Protein AF-A0A963NYT9-F1 (afdb_monomer_lite)

Structure (mmCIF, N/CA/C/O backbone):
data_AF-A0A963NYT9-F1
#
_entry.id   AF-A0A963NYT9-F1
#
loop_
_atom_site.group_PDB
_atom_site.id
_atom_site.type_symbol
_atom_site.label_atom_id
_atom_site.label_alt_id
_atom_site.label_comp_id
_atom_site.label_asym_id
_atom_site.label_entity_id
_atom_site.label_seq_id
_atom_site.pdbx_PDB_ins_code
_atom_site.Cartn_x
_atom_site.Cartn_y
_atom_site.Cartn_z
_atom_site.occupancy
_atom_site.B_iso_or_equiv
_atom_site.auth_seq_id
_atom_site.auth_comp_id
_atom_site.auth_asym_id
_atom_site.auth_atom_id
_atom_site.pdbx_PDB_model_num
ATOM 1 N N . MET A 1 1 ? -40.118 4.260 38.843 1.00 43.06 1 MET A N 1
ATOM 2 C CA . MET A 1 1 ? -38.859 3.588 38.463 1.00 43.06 1 MET A CA 1
ATOM 3 C C . MET A 1 1 ? -38.576 3.953 37.014 1.00 43.06 1 MET A C 1
ATOM 5 O O . MET A 1 1 ? -39.153 3.352 36.123 1.00 43.06 1 MET A O 1
ATOM 9 N N . ALA A 1 2 ? -37.820 5.026 36.783 1.00 43.78 2 ALA A N 1
ATOM 10 C CA . ALA A 1 2 ? -37.426 5.454 35.443 1.00 43.78 2 ALA A CA 1
ATOM 11 C C . ALA A 1 2 ? -35.969 5.030 35.243 1.00 43.78 2 ALA A C 1
ATOM 13 O O . ALA A 1 2 ? -35.089 5.498 35.963 1.00 43.78 2 ALA A O 1
ATOM 14 N N . ALA A 1 3 ? -35.736 4.086 34.334 1.00 52.81 3 ALA A N 1
ATOM 15 C CA . ALA A 1 3 ? -34.396 3.683 33.940 1.00 52.81 3 ALA A CA 1
ATOM 16 C C . ALA A 1 3 ? -33.823 4.772 33.024 1.00 52.81 3 ALA A C 1
ATOM 18 O O . ALA A 1 3 ? -34.312 4.972 31.915 1.00 52.81 3 ALA A O 1
ATOM 19 N N . ALA A 1 4 ? -32.826 5.509 33.507 1.00 52.59 4 ALA A N 1
ATOM 20 C CA . ALA A 1 4 ? -32.062 6.428 32.679 1.00 52.59 4 ALA A CA 1
ATOM 21 C C . ALA A 1 4 ? -31.099 5.609 31.808 1.00 52.59 4 ALA A C 1
ATOM 23 O O . ALA A 1 4 ? -30.152 5.004 32.309 1.00 52.59 4 ALA A O 1
ATOM 24 N N . SER A 1 5 ? -31.368 5.559 30.505 1.00 67.69 5 SER A N 1
ATOM 25 C CA . SER A 1 5 ? -30.467 4.980 29.514 1.00 67.69 5 SER A CA 1
ATOM 26 C C . SER A 1 5 ? -29.235 5.869 29.366 1.00 67.69 5 SER A C 1
ATOM 28 O O . SER A 1 5 ? -29.313 6.984 28.852 1.00 67.69 5 SER A O 1
ATOM 30 N N . ILE A 1 6 ? -28.091 5.370 29.827 1.00 65.94 6 ILE A N 1
ATOM 31 C CA . ILE A 1 6 ? -26.786 5.983 29.594 1.00 65.94 6 ILE A CA 1
ATOM 32 C C . ILE A 1 6 ? -26.391 5.632 28.157 1.00 65.94 6 ILE A C 1
ATOM 34 O O . ILE A 1 6 ? -25.968 4.512 27.879 1.00 65.94 6 ILE A O 1
ATOM 38 N N . PHE A 1 7 ? -26.555 6.576 27.230 1.00 65.38 7 PHE A N 1
ATOM 39 C CA . PHE A 1 7 ? -25.898 6.491 25.929 1.00 65.38 7 PHE A CA 1
ATOM 40 C C . PHE A 1 7 ? -24.392 6.648 26.160 1.00 65.38 7 PHE A C 1
ATOM 42 O O . PHE A 1 7 ? -23.912 7.720 26.527 1.00 65.38 7 PHE A O 1
ATOM 49 N N . GLY A 1 8 ? -23.662 5.541 26.023 1.00 60.12 8 GLY A N 1
ATOM 50 C CA . GLY A 1 8 ? -22.215 5.493 26.175 1.00 60.12 8 GLY A CA 1
ATOM 51 C C . GLY A 1 8 ? -21.533 6.324 25.096 1.00 60.12 8 GLY A C 1
ATOM 52 O O . GLY A 1 8 ? -21.553 5.969 23.921 1.00 60.12 8 GLY A O 1
ATOM 53 N N . VAL A 1 9 ? -20.916 7.428 25.504 1.00 62.31 9 VAL A N 1
ATOM 54 C CA . VAL A 1 9 ? -20.003 8.193 24.656 1.00 62.31 9 VAL A CA 1
ATOM 55 C C . VAL A 1 9 ? -18.716 7.377 24.562 1.00 62.31 9 VAL A C 1
ATOM 57 O O . VAL A 1 9 ? -17.934 7.332 25.512 1.00 62.31 9 VAL A O 1
ATOM 60 N N . ALA A 1 10 ? -18.518 6.658 23.458 1.00 64.88 10 ALA A N 1
ATOM 61 C CA . ALA A 1 10 ? -17.230 6.034 23.184 1.00 64.88 10 ALA A CA 1
ATOM 62 C C . ALA A 1 10 ? -16.160 7.140 23.147 1.00 64.88 10 ALA A C 1
ATOM 64 O O . ALA A 1 10 ? -16.300 8.130 22.430 1.00 64.88 10 ALA A O 1
ATOM 65 N N . SER A 1 11 ? -15.131 7.005 23.986 1.00 69.19 11 SER A N 1
ATOM 66 C CA . SER A 1 11 ? -14.084 8.016 24.140 1.00 69.19 11 SER A CA 1
ATOM 67 C C . SER A 1 11 ? -13.179 8.029 22.909 1.00 69.19 11 SER A C 1
ATOM 69 O O . SER A 1 11 ? -12.607 7.000 22.550 1.00 69.19 11 SER A O 1
ATOM 71 N N . THR A 1 12 ? -13.014 9.198 22.290 1.00 69.75 12 THR A N 1
ATOM 72 C CA . THR A 1 12 ? -12.123 9.429 21.138 1.00 69.75 12 THR A CA 1
ATOM 73 C C . THR A 1 12 ? -10.692 8.948 21.398 1.00 69.75 12 THR A C 1
ATOM 75 O O . THR A 1 12 ? -10.068 8.378 20.511 1.00 69.75 12 THR A O 1
ATOM 78 N N . ALA A 1 13 ? -10.218 9.043 22.644 1.00 70.62 13 ALA A N 1
ATOM 79 C CA . ALA A 1 13 ? -8.884 8.598 23.045 1.00 70.62 13 ALA A CA 1
ATOM 80 C C . ALA A 1 13 ? -8.637 7.089 22.830 1.00 70.62 13 ALA A C 1
ATOM 82 O O . ALA A 1 13 ? -7.514 6.684 22.536 1.00 70.62 13 ALA A O 1
ATOM 83 N N . LEU A 1 14 ? -9.669 6.244 22.965 1.00 74.88 14 LEU A N 1
ATOM 84 C CA . LEU A 1 14 ? -9.544 4.805 22.694 1.00 74.88 14 LEU A CA 1
ATOM 85 C C . LEU A 1 14 ? -9.466 4.520 21.188 1.00 74.88 14 LEU A C 1
ATOM 87 O O . LEU A 1 14 ? -8.713 3.638 20.776 1.00 74.88 14 LEU A O 1
ATOM 91 N N . ALA A 1 15 ? -10.212 5.274 2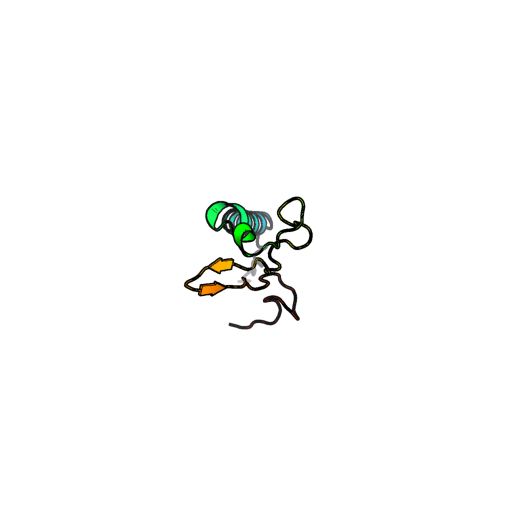0.374 1.00 75.69 15 ALA A N 1
ATOM 92 C CA . ALA A 1 15 ? -10.150 5.166 18.918 1.00 75.69 15 ALA A CA 1
ATOM 93 C C . ALA A 1 15 ? -8.766 5.580 18.394 1.00 75.69 15 ALA A C 1
ATOM 95 O O . ALA A 1 15 ? -8.169 4.847 17.607 1.00 75.69 15 ALA A O 1
ATOM 96 N N . ASP A 1 16 ? -8.210 6.678 18.912 1.00 85.50 16 ASP A N 1
ATOM 97 C CA . ASP A 1 16 ? -6.870 7.151 18.551 1.00 85.50 16 ASP A CA 1
ATOM 98 C C . ASP A 1 16 ? -5.788 6.114 18.900 1.00 85.50 16 ASP A C 1
ATOM 100 O O . ASP A 1 16 ? -4.914 5.821 18.084 1.00 85.50 16 ASP A O 1
ATOM 104 N N . ALA A 1 17 ? -5.879 5.478 20.075 1.00 93.06 17 ALA A N 1
ATOM 105 C CA . ALA A 1 17 ? -4.947 4.423 20.479 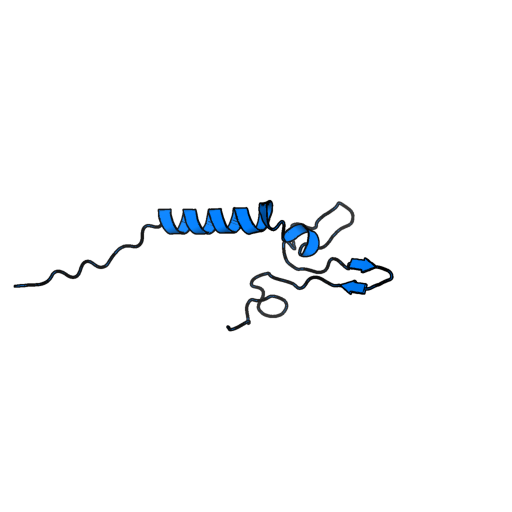1.00 93.06 17 ALA A CA 1
ATOM 106 C C . ALA A 1 17 ? -5.019 3.180 19.571 1.00 93.06 17 ALA A C 1
ATOM 108 O O . ALA A 1 17 ? -3.996 2.554 19.281 1.00 93.06 17 ALA A O 1
ATOM 109 N N . GLN A 1 18 ? -6.216 2.811 19.106 1.00 94.12 18 GLN A N 1
ATOM 110 C CA . GLN A 1 18 ? -6.392 1.688 18.187 1.00 94.12 18 GLN A CA 1
ATOM 111 C C . GLN A 1 18 ? -5.826 1.999 16.797 1.00 94.12 18 GLN A C 1
ATOM 113 O O . GLN A 1 18 ? -5.148 1.147 16.217 1.00 94.12 18 GLN A O 1
ATOM 118 N N . VAL A 1 19 ? -6.065 3.209 16.282 1.00 94.25 19 VAL A N 1
ATOM 119 C CA . VAL A 1 19 ? -5.504 3.668 15.003 1.00 94.25 19 VAL A CA 1
ATOM 120 C C . VAL A 1 19 ? -3.981 3.700 15.072 1.00 94.25 19 VAL A C 1
ATOM 122 O O . VAL A 1 19 ? -3.319 3.162 14.188 1.00 94.25 19 VAL A O 1
ATOM 125 N N . GLU A 1 20 ? -3.416 4.237 16.152 1.00 95.62 20 GLU A N 1
ATOM 126 C CA . GLU A 1 20 ? -1.968 4.306 16.341 1.00 95.62 20 GLU A CA 1
ATOM 127 C C . GLU A 1 20 ? -1.330 2.914 16.431 1.00 95.62 20 GLU A C 1
ATOM 12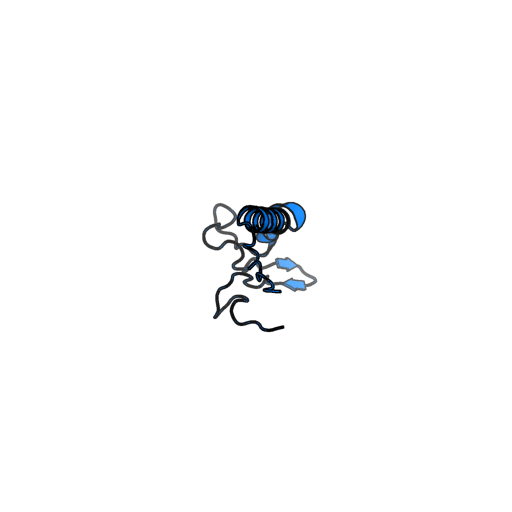9 O O . GLU A 1 20 ? -0.306 2.643 15.799 1.00 95.62 20 GLU A O 1
ATOM 134 N N . ARG A 1 21 ? -1.973 1.979 17.142 1.00 96.44 21 ARG A N 1
ATOM 135 C CA . ARG A 1 21 ? -1.541 0.577 17.149 1.00 96.44 21 ARG A CA 1
ATOM 136 C C . ARG A 1 21 ? -1.592 -0.034 15.748 1.00 96.44 21 ARG A C 1
ATOM 138 O O . ARG A 1 21 ? -0.666 -0.748 15.371 1.00 96.44 21 ARG A O 1
ATOM 145 N N . GLY A 1 22 ? -2.659 0.218 14.989 1.00 95.38 22 GLY A N 1
ATOM 146 C CA . GLY A 1 22 ? -2.790 -0.245 13.607 1.00 95.38 22 GLY A CA 1
ATOM 147 C C . GLY A 1 22 ? -1.662 0.286 12.724 1.00 95.38 22 GLY A C 1
ATOM 148 O O . GLY A 1 22 ? -0.987 -0.491 12.052 1.00 95.38 22 GLY A O 1
ATOM 149 N N . ARG A 1 23 ? -1.385 1.589 12.818 1.00 96.06 23 ARG A N 1
ATOM 150 C CA . ARG A 1 23 ? -0.277 2.246 12.123 1.00 96.06 23 ARG A CA 1
ATOM 151 C C . ARG A 1 23 ? 1.064 1.603 12.472 1.00 96.06 23 ARG A C 1
ATOM 153 O O . ARG A 1 23 ? 1.821 1.262 11.573 1.00 96.06 23 ARG A O 1
ATOM 160 N N . TYR A 1 24 ? 1.350 1.367 13.753 1.00 96.69 24 TYR A N 1
ATOM 161 C CA . TYR A 1 24 ? 2.585 0.693 14.172 1.00 96.69 24 TYR A CA 1
ATOM 162 C C . TYR A 1 24 ? 2.735 -0.706 13.555 1.00 96.69 24 TYR A C 1
ATOM 164 O O . TYR A 1 24 ? 3.819 -1.080 13.104 1.00 96.69 24 TYR A O 1
ATOM 172 N N . LEU A 1 25 ? 1.648 -1.477 13.497 1.00 97.25 25 LEU A N 1
ATOM 173 C CA . LEU A 1 25 ? 1.671 -2.804 12.889 1.00 97.25 25 LEU A CA 1
ATOM 174 C C . LEU A 1 25 ? 1.931 -2.744 11.382 1.00 97.25 25 LEU A C 1
ATOM 176 O O . LEU A 1 25 ? 2.745 -3.521 10.900 1.00 97.25 25 LEU A O 1
ATOM 180 N N . VAL A 1 26 ? 1.284 -1.833 10.655 1.00 96.44 26 VAL A N 1
ATOM 181 C CA . VAL A 1 26 ? 1.446 -1.696 9.197 1.00 96.44 26 VAL A CA 1
ATOM 182 C C . VAL A 1 26 ? 2.837 -1.177 8.836 1.00 96.44 26 VAL A C 1
ATOM 184 O O . VAL A 1 26 ? 3.508 -1.742 7.973 1.00 96.44 26 VAL A O 1
ATOM 187 N N . GLU A 1 27 ? 3.289 -0.126 9.517 1.00 95.06 27 GLU A N 1
ATOM 188 C CA . GLU A 1 27 ? 4.515 0.587 9.153 1.00 95.06 27 GLU A CA 1
ATOM 189 C C . GLU A 1 27 ? 5.779 -0.113 9.661 1.00 95.06 27 GLU A C 1
ATOM 191 O O . GLU A 1 27 ? 6.801 -0.107 8.981 1.00 95.06 27 GLU A O 1
ATOM 196 N N . VAL A 1 28 ? 5.732 -0.719 10.854 1.00 95.94 28 VAL A N 1
ATOM 197 C CA . VAL A 1 28 ? 6.943 -1.216 11.528 1.00 95.94 28 VAL A CA 1
ATOM 198 C C . VAL A 1 28 ? 7.005 -2.735 11.544 1.00 95.94 28 VAL A C 1
ATOM 200 O O . VAL A 1 28 ? 7.991 -3.312 11.100 1.00 95.94 28 VAL A O 1
ATOM 203 N N . ILE A 1 29 ? 5.974 -3.394 12.075 1.00 97.94 29 ILE A N 1
ATOM 204 C CA . ILE A 1 29 ? 6.024 -4.848 12.300 1.00 97.94 29 ILE A CA 1
ATOM 205 C C . ILE A 1 29 ? 5.814 -5.625 11.002 1.00 97.94 29 ILE A C 1
ATOM 207 O O . ILE A 1 29 ? 6.576 -6.536 10.694 1.00 97.94 29 ILE A O 1
ATOM 211 N N . GLY A 1 30 ? 4.772 -5.275 10.254 1.00 96.31 30 GLY A N 1
ATOM 212 C CA . GLY A 1 30 ? 4.459 -5.868 8.959 1.00 96.31 30 GLY A CA 1
ATOM 213 C C . GLY A 1 30 ? 5.258 -5.254 7.815 1.00 96.31 30 GLY A C 1
ATOM 214 O O . GLY A 1 30 ? 5.383 -5.892 6.774 1.00 96.31 30 GLY A O 1
ATOM 215 N N . ALA A 1 31 ? 5.788 -4.038 8.011 1.00 95.62 31 ALA A N 1
ATOM 216 C CA . ALA A 1 31 ? 6.549 -3.273 7.025 1.00 95.62 31 ALA A CA 1
ATOM 217 C C . ALA A 1 31 ? 5.909 -3.327 5.624 1.00 95.62 31 ALA A C 1
ATOM 219 O O . ALA A 1 31 ? 6.581 -3.575 4.620 1.00 95.62 31 ALA A O 1
ATOM 220 N N . CYS A 1 32 ? 4.586 -3.139 5.559 1.00 95.94 32 CYS A N 1
ATOM 221 C CA . CYS A 1 32 ? 3.782 -3.438 4.371 1.00 95.94 32 CYS A CA 1
ATOM 222 C C . CYS A 1 32 ? 4.243 -2.638 3.142 1.00 95.94 32 CYS A C 1
ATOM 224 O O . CYS A 1 32 ? 4.228 -3.149 2.020 1.00 95.94 32 CYS A O 1
ATOM 226 N N . GLY A 1 33 ? 4.724 -1.410 3.366 1.00 94.69 33 GLY A N 1
ATOM 227 C CA . GLY A 1 33 ? 5.273 -0.538 2.327 1.00 94.69 33 GLY A CA 1
ATOM 228 C C . GLY A 1 33 ? 6.504 -1.098 1.610 1.00 94.69 33 GLY A C 1
ATOM 229 O O . GLY A 1 33 ? 6.745 -0.722 0.470 1.00 94.69 33 GLY A O 1
ATOM 230 N N . ASN A 1 34 ? 7.240 -2.049 2.197 1.00 93.00 34 ASN A N 1
ATOM 231 C CA . ASN A 1 34 ? 8.415 -2.637 1.544 1.00 93.00 34 ASN A CA 1
ATOM 232 C C . ASN A 1 34 ? 8.073 -3.374 0.248 1.00 93.00 34 ASN A C 1
ATOM 234 O O . ASN A 1 34 ? 8.912 -3.433 -0.639 1.00 93.00 34 ASN A O 1
ATOM 238 N N . CYS A 1 35 ? 6.867 -3.933 0.138 1.00 93.44 35 CYS A N 1
ATOM 239 C CA . CYS A 1 35 ? 6.390 -4.566 -1.093 1.00 93.44 35 CYS A CA 1
ATOM 240 C C . CYS A 1 35 ? 5.284 -3.737 -1.752 1.00 93.44 35 CYS A C 1
ATOM 242 O O . CYS A 1 35 ? 5.178 -3.689 -2.975 1.00 93.44 35 CYS A O 1
ATOM 244 N N . HIS A 1 36 ? 4.444 -3.081 -0.949 1.00 96.19 36 HIS A N 1
ATOM 245 C CA . HIS A 1 36 ? 3.271 -2.373 -1.443 1.00 96.19 36 HIS A CA 1
ATOM 246 C C . HIS A 1 36 ? 3.514 -0.892 -1.750 1.00 96.19 36 HIS A C 1
ATOM 248 O O . HIS A 1 36 ? 2.558 -0.196 -2.043 1.00 96.19 36 HIS A O 1
ATOM 254 N N . THR A 1 37 ? 4.744 -0.386 -1.738 1.00 95.19 37 THR A N 1
ATOM 255 C CA . THR A 1 37 ? 5.039 0.974 -2.214 1.00 95.19 37 THR A CA 1
ATOM 256 C C . THR A 1 37 ? 5.930 0.886 -3.453 1.00 95.19 37 THR A C 1
ATOM 258 O O . THR A 1 37 ? 6.959 0.204 -3.418 1.00 95.19 37 THR A O 1
ATOM 261 N N . PRO A 1 38 ? 5.563 1.538 -4.570 1.00 92.88 38 PRO A N 1
ATOM 262 C CA . PRO A 1 38 ? 6.342 1.447 -5.793 1.00 92.88 38 PRO A CA 1
ATOM 263 C C . PRO A 1 38 ? 7.694 2.150 -5.635 1.00 92.88 38 PRO A C 1
ATOM 265 O O . PRO A 1 38 ? 7.827 3.140 -4.915 1.00 92.88 38 PRO A O 1
ATOM 268 N N . MET A 1 39 ? 8.698 1.656 -6.358 1.00 90.81 39 MET A N 1
ATOM 269 C CA . MET A 1 39 ? 10.031 2.260 -6.391 1.00 90.81 39 MET A CA 1
ATOM 270 C C . MET A 1 39 ? 10.129 3.266 -7.537 1.00 90.81 39 MET A C 1
ATOM 272 O O . MET A 1 39 ? 9.832 2.941 -8.687 1.00 90.81 39 MET A O 1
ATOM 276 N N . GLY A 1 40 ? 10.555 4.482 -7.216 1.00 89.81 40 GLY A N 1
ATOM 277 C CA . GLY A 1 40 ? 11.000 5.486 -8.172 1.00 89.81 40 GLY A CA 1
ATOM 278 C C . GLY A 1 40 ? 12.531 5.536 -8.284 1.00 89.81 40 GLY A C 1
ATOM 279 O O . GLY A 1 40 ? 13.238 4.785 -7.607 1.00 89.81 40 GLY A O 1
ATOM 280 N N . PRO A 1 41 ? 13.070 6.443 -9.117 1.00 91.00 41 PRO A N 1
ATOM 281 C CA . PRO A 1 41 ? 14.516 6.598 -9.311 1.00 91.00 41 PRO A CA 1
ATOM 282 C C . PRO A 1 41 ? 15.297 6.952 -8.035 1.00 91.00 41 PRO A C 1
ATOM 284 O O . PRO A 1 41 ? 16.475 6.626 -7.928 1.00 91.00 41 PRO A O 1
ATOM 287 N N . GLU A 1 42 ? 14.647 7.610 -7.074 1.00 93.69 42 GLU A N 1
ATOM 288 C CA . GLU A 1 42 ? 15.256 8.107 -5.830 1.00 93.69 42 GLU A CA 1
ATOM 289 C C . GLU A 1 42 ? 14.937 7.225 -4.608 1.00 93.69 42 GLU A C 1
ATOM 291 O O . GLU A 1 42 ? 15.281 7.573 -3.481 1.00 93.69 42 GLU A O 1
ATOM 296 N N . GLY A 1 43 ? 14.291 6.074 -4.816 1.00 91.75 43 GLY A N 1
ATOM 297 C CA . GLY A 1 43 ? 13.818 5.194 -3.747 1.00 91.75 43 GLY A CA 1
ATOM 298 C C . GLY A 1 43 ? 12.293 5.040 -3.738 1.00 91.75 43 GLY A C 1
ATOM 299 O O . GLY A 1 43 ? 11.656 5.251 -4.772 1.00 91.75 43 GLY A O 1
ATOM 300 N N . PRO A 1 44 ? 11.694 4.633 -2.603 1.00 92.75 44 PRO A N 1
ATOM 301 C CA . PRO A 1 44 ? 10.249 4.454 -2.492 1.00 92.75 44 PRO A CA 1
ATOM 302 C C . PRO A 1 44 ? 9.484 5.742 -2.809 1.00 92.75 44 PRO A C 1
ATOM 304 O O . PRO A 1 44 ? 9.762 6.801 -2.247 1.00 92.75 44 PRO A O 1
ATOM 307 N N . ASP A 1 45 ? 8.489 5.644 -3.684 1.00 94.31 45 ASP A N 1
ATOM 308 C CA . ASP A 1 45 ? 7.598 6.748 -4.021 1.00 94.31 45 ASP A CA 1
ATOM 309 C C . ASP A 1 45 ? 6.478 6.850 -2.980 1.00 94.31 45 ASP A C 1
ATOM 311 O O . ASP A 1 45 ? 5.419 6.228 -3.085 1.00 94.31 45 ASP A O 1
ATOM 315 N N . THR A 1 46 ? 6.730 7.649 -1.945 1.00 92.44 46 THR A N 1
ATOM 316 C CA . THR A 1 46 ? 5.818 7.828 -0.807 1.00 92.44 46 THR A CA 1
ATOM 317 C C . THR A 1 46 ? 4.503 8.509 -1.179 1.00 92.44 46 THR A C 1
ATOM 319 O O . THR A 1 46 ? 3.530 8.378 -0.439 1.00 92.44 46 THR A O 1
ATOM 322 N N . SER A 1 47 ? 4.419 9.178 -2.338 1.00 94.69 47 SER A N 1
ATOM 323 C CA . SER A 1 47 ? 3.150 9.727 -2.839 1.00 94.69 47 SER A CA 1
ATOM 324 C C . SER A 1 47 ? 2.149 8.630 -3.215 1.00 94.69 47 SER A C 1
ATOM 326 O O . SER A 1 47 ? 0.942 8.863 -3.235 1.00 94.69 47 SER A O 1
ATOM 328 N N . ARG A 1 48 ? 2.655 7.416 -3.463 1.00 94.88 48 ARG A N 1
ATOM 329 C CA . ARG A 1 48 ? 1.889 6.209 -3.778 1.00 94.88 48 ARG A CA 1
ATOM 330 C C . ARG A 1 48 ? 2.076 5.131 -2.707 1.00 94.88 48 ARG A C 1
ATOM 332 O O . ARG A 1 48 ? 2.135 3.942 -3.019 1.00 94.88 48 ARG A O 1
ATOM 339 N N . HIS A 1 49 ? 2.190 5.542 -1.443 1.00 95.88 49 HIS A N 1
ATOM 340 C CA . HIS A 1 49 ? 2.306 4.628 -0.301 1.00 95.88 49 HIS A CA 1
ATOM 341 C C . HIS A 1 49 ? 1.197 3.567 -0.319 1.00 95.88 49 HIS A C 1
ATOM 343 O O . HIS A 1 49 ? 0.020 3.903 -0.436 1.00 95.88 49 HIS A O 1
ATOM 349 N N . LEU A 1 50 ? 1.579 2.291 -0.203 1.00 97.06 50 LEU A N 1
ATOM 350 C CA . LEU A 1 50 ? 0.678 1.126 -0.217 1.00 97.06 50 LEU A CA 1
ATOM 351 C C . LEU A 1 50 ? -0.096 0.877 -1.535 1.00 97.06 50 LEU A C 1
ATOM 353 O O . LEU A 1 50 ? -0.955 -0.007 -1.586 1.00 97.06 50 LEU A O 1
ATOM 357 N N . ALA A 1 51 ? 0.231 1.589 -2.620 1.00 96.62 51 ALA A N 1
ATOM 358 C CA . ALA A 1 51 ? -0.417 1.439 -3.926 1.00 96.62 51 ALA A CA 1
ATOM 359 C C . ALA A 1 51 ? 0.067 0.230 -4.760 1.00 96.62 51 ALA A C 1
ATOM 361 O O . ALA A 1 51 ? -0.336 0.065 -5.911 1.00 96.62 51 ALA A O 1
ATOM 362 N N . GLY A 1 52 ? 0.914 -0.631 -4.198 1.00 93.94 52 GLY A N 1
ATOM 363 C CA . GLY A 1 52 ? 1.449 -1.825 -4.849 1.00 93.94 52 GLY A CA 1
ATOM 364 C C . GLY A 1 52 ? 2.562 -1.535 -5.857 1.00 93.94 52 GLY A C 1
ATOM 365 O O . GLY A 1 52 ? 3.291 -0.548 -5.771 1.00 93.94 52 GLY A O 1
ATOM 366 N N . GLY A 1 53 ? 2.691 -2.421 -6.845 1.00 85.19 53 GLY A N 1
ATOM 367 C CA . GLY A 1 53 ? 3.436 -2.145 -8.078 1.00 85.19 53 GLY A CA 1
ATOM 368 C C . GLY A 1 53 ? 4.937 -2.451 -8.066 1.00 85.19 53 GLY A C 1
ATOM 369 O O . GLY A 1 53 ? 5.572 -2.333 -9.114 1.00 85.19 53 GLY A O 1
ATOM 370 N N . MET A 1 54 ? 5.520 -2.891 -6.947 1.00 85.88 54 MET A N 1
ATOM 371 C CA . MET A 1 54 ? 6.896 -3.402 -6.940 1.00 85.88 54 MET A CA 1
ATOM 372 C C . MET A 1 54 ? 6.965 -4.762 -7.648 1.00 85.88 54 MET A C 1
ATOM 374 O O . MET A 1 54 ? 6.538 -5.773 -7.108 1.00 85.88 54 MET A O 1
ATOM 378 N N . VAL A 1 55 ? 7.520 -4.828 -8.856 1.00 87.00 55 VAL A N 1
ATOM 379 C CA . VAL A 1 55 ? 7.676 -6.116 -9.547 1.00 87.00 55 VAL A CA 1
ATOM 380 C C . VAL A 1 55 ? 8.812 -6.911 -8.903 1.00 87.00 55 VAL A C 1
ATOM 382 O O . VAL A 1 55 ? 9.973 -6.517 -8.983 1.00 87.00 55 VAL A O 1
ATOM 385 N N . ILE A 1 56 ? 8.471 -8.044 -8.295 1.00 87.88 56 ILE A N 1
ATOM 386 C CA . ILE A 1 56 ? 9.423 -9.027 -7.779 1.00 87.88 56 ILE A CA 1
ATOM 387 C C . ILE A 1 56 ? 9.593 -10.080 -8.871 1.00 87.88 56 ILE A C 1
ATOM 389 O O . ILE A 1 56 ? 8.690 -10.885 -9.097 1.00 87.88 56 ILE A O 1
ATOM 393 N N . ASP A 1 57 ? 10.718 -10.033 -9.579 1.00 91.62 57 ASP A N 1
ATOM 394 C CA . ASP A 1 57 ? 11.022 -10.924 -10.701 1.00 91.62 57 ASP A CA 1
ATOM 395 C C . ASP A 1 57 ? 12.217 -11.808 -10.337 1.00 91.62 57 ASP A C 1
ATOM 397 O O . ASP A 1 57 ? 13.347 -11.334 -10.221 1.00 91.62 57 ASP A O 1
ATOM 401 N N . MET A 1 58 ? 11.947 -13.082 -10.074 1.00 91.06 58 MET A N 1
ATOM 402 C CA . MET A 1 58 ? 12.937 -14.094 -9.719 1.00 91.06 58 MET A CA 1
ATOM 403 C C . MET A 1 58 ? 12.819 -15.260 -10.702 1.00 91.06 58 MET A C 1
ATOM 405 O O . MET A 1 58 ? 11.730 -15.554 -11.187 1.00 91.06 58 MET A O 1
ATOM 409 N N . ASP A 1 59 ? 13.906 -15.998 -10.940 1.00 95.44 59 ASP A N 1
ATOM 410 C CA . ASP A 1 59 ? 13.914 -17.117 -11.905 1.00 95.44 59 ASP A CA 1
ATOM 411 C C . ASP A 1 59 ? 12.812 -18.165 -11.651 1.00 95.44 59 ASP A C 1
ATOM 413 O O . ASP A 1 59 ? 12.354 -18.848 -12.564 1.00 95.44 59 ASP A O 1
ATOM 417 N N . VAL A 1 60 ? 12.388 -18.297 -10.393 1.00 95.81 60 VAL A N 1
ATOM 418 C CA . VAL A 1 60 ? 11.390 -19.270 -9.933 1.00 95.81 60 VAL A CA 1
ATOM 419 C C . VAL A 1 60 ? 9.970 -18.710 -9.835 1.00 95.81 60 VAL A C 1
ATOM 421 O O . VAL A 1 60 ? 9.022 -19.493 -9.800 1.00 95.81 60 VAL A O 1
ATOM 424 N N . PHE A 1 61 ? 9.797 -17.388 -9.756 1.00 93.38 61 PHE A N 1
ATOM 425 C CA . PHE A 1 61 ? 8.477 -16.767 -9.695 1.00 93.38 61 PHE A CA 1
ATOM 426 C C . PHE A 1 61 ? 8.526 -15.281 -10.036 1.00 93.38 61 PHE A C 1
ATOM 428 O O . PHE A 1 61 ? 9.496 -14.578 -9.763 1.00 93.38 61 PHE A O 1
ATOM 435 N N . ARG A 1 62 ? 7.389 -14.786 -10.517 1.00 93.44 62 ARG A N 1
ATOM 436 C CA . ARG A 1 62 ? 7.123 -13.362 -10.664 1.00 93.44 62 ARG A CA 1
ATOM 437 C C . ARG A 1 62 ? 5.919 -12.986 -9.814 1.00 93.44 62 ARG A C 1
ATOM 439 O O . ARG A 1 62 ? 4.869 -13.614 -9.933 1.00 93.44 62 ARG A O 1
ATOM 446 N N . ALA A 1 63 ? 6.059 -11.962 -8.981 1.00 91.44 63 ALA A N 1
ATOM 447 C CA . ALA A 1 63 ? 4.983 -11.429 -8.157 1.00 91.44 63 ALA A CA 1
ATOM 448 C C . AL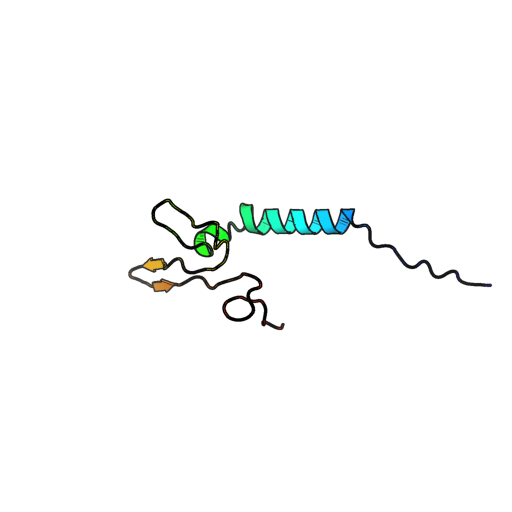A A 1 63 ? 4.871 -9.912 -8.321 1.00 91.44 63 ALA A C 1
ATOM 450 O O . ALA A 1 63 ? 5.866 -9.204 -8.469 1.00 91.44 63 ALA A O 1
ATOM 451 N N . VAL A 1 64 ? 3.637 -9.415 -8.285 1.00 91.56 64 VAL A N 1
ATOM 452 C CA . VAL A 1 64 ? 3.330 -7.984 -8.287 1.00 91.56 64 VAL A CA 1
ATOM 453 C C . VAL A 1 64 ? 2.400 -7.724 -7.100 1.00 91.56 64 VAL A C 1
ATOM 455 O O . VAL A 1 64 ? 1.258 -8.183 -7.129 1.00 91.56 64 VAL A O 1
ATOM 458 N N . PRO A 1 65 ? 2.870 -7.051 -6.037 1.00 94.06 65 PRO A N 1
ATOM 459 C CA . PRO A 1 65 ? 2.055 -6.673 -4.894 1.00 94.06 65 PRO A CA 1
ATOM 460 C C . PRO A 1 65 ? 0.882 -5.796 -5.332 1.00 94.06 65 PRO A C 1
ATOM 462 O O . PRO A 1 65 ? 1.056 -4.843 -6.098 1.00 94.06 65 PRO A O 1
ATOM 465 N N . ALA A 1 66 ? -0.311 -6.139 -4.847 1.00 94.31 66 ALA A N 1
ATOM 466 C CA . ALA A 1 66 ? -1.548 -5.425 -5.146 1.00 94.31 66 ALA A CA 1
ATOM 467 C C . ALA A 1 66 ? -1.564 -4.015 -4.532 1.00 94.31 66 ALA A C 1
ATOM 469 O O . ALA A 1 66 ? -0.849 -3.737 -3.569 1.00 94.31 66 ALA A O 1
ATOM 470 N N . ASN A 1 67 ? -2.417 -3.137 -5.049 1.00 96.38 67 ASN A N 1
ATOM 471 C CA . ASN A 1 67 ? -2.763 -1.902 -4.357 1.00 96.38 67 ASN A CA 1
ATOM 472 C C . ASN A 1 67 ? -3.652 -2.252 -3.150 1.00 96.38 67 ASN A C 1
ATOM 474 O O . ASN A 1 67 ? -4.708 -2.857 -3.317 1.00 96.38 67 ASN A O 1
ATOM 478 N N . ILE A 1 68 ? -3.212 -1.901 -1.940 1.00 96.69 68 ILE A N 1
ATOM 479 C CA . ILE A 1 68 ? -3.953 -2.162 -0.691 1.00 96.69 68 ILE A CA 1
ATOM 480 C C . ILE A 1 68 ? -4.496 -0.880 -0.050 1.00 96.69 68 ILE A C 1
ATOM 482 O O . ILE A 1 68 ? -4.885 -0.871 1.116 1.00 96.69 68 ILE A O 1
ATOM 486 N N . THR A 1 69 ? -4.524 0.218 -0.804 1.00 96.62 69 THR A N 1
ATOM 487 C CA . THR A 1 69 ? -5.165 1.463 -0.374 1.00 96.62 69 THR A CA 1
ATOM 488 C C . THR A 1 69 ? -6.695 1.340 -0.408 1.00 96.62 69 THR A C 1
ATOM 490 O O . THR A 1 69 ? -7.233 0.446 -1.068 1.00 96.62 69 THR A O 1
ATOM 493 N N . PRO A 1 70 ? -7.425 2.270 0.233 1.00 96.38 70 PRO A N 1
ATOM 494 C CA . PRO A 1 70 ? -8.882 2.360 0.114 1.00 96.38 70 PRO A CA 1
ATOM 495 C C . PRO A 1 70 ? -9.397 2.776 -1.276 1.00 96.38 70 PRO A C 1
ATOM 497 O O . PRO A 1 70 ? -10.587 3.051 -1.408 1.00 96.38 70 PRO A O 1
ATOM 500 N N . ASP A 1 71 ? -8.534 2.880 -2.293 1.00 96.62 71 ASP A N 1
ATOM 501 C CA . ASP A 1 71 ? -8.951 3.194 -3.657 1.00 96.62 71 ASP A CA 1
ATOM 502 C C . ASP A 1 71 ? -10.004 2.177 -4.149 1.00 96.62 71 ASP A C 1
ATOM 504 O O . ASP A 1 71 ? -9.796 0.967 -4.006 1.00 96.62 71 ASP A O 1
ATOM 508 N N . PRO A 1 72 ? -11.150 2.630 -4.687 1.00 96.44 72 PRO A N 1
ATOM 509 C CA . PRO A 1 72 ? -12.257 1.740 -5.029 1.00 96.44 72 PRO A CA 1
ATOM 510 C C . PRO A 1 72 ? -12.083 1.023 -6.374 1.00 96.44 72 PRO A C 1
ATOM 512 O O . PRO A 1 72 ? -12.758 0.023 -6.603 1.00 96.44 72 PRO A O 1
ATOM 515 N N . GLU A 1 73 ? -11.229 1.524 -7.272 1.00 95.44 73 GLU A N 1
ATOM 516 C CA . GLU A 1 73 ? -11.065 0.964 -8.622 1.00 95.44 73 GLU A CA 1
ATOM 517 C C . GLU A 1 73 ? -9.914 -0.042 -8.697 1.00 95.44 73 GLU A C 1
ATOM 519 O O . GLU A 1 73 ? -10.016 -1.081 -9.347 1.00 95.44 73 GLU A O 1
ATOM 524 N N . THR A 1 74 ? -8.807 0.279 -8.038 1.00 94.31 74 THR A N 1
ATOM 525 C CA . THR A 1 74 ? -7.547 -0.462 -8.107 1.00 94.31 74 THR A CA 1
ATOM 526 C C . THR A 1 74 ? -7.121 -1.033 -6.7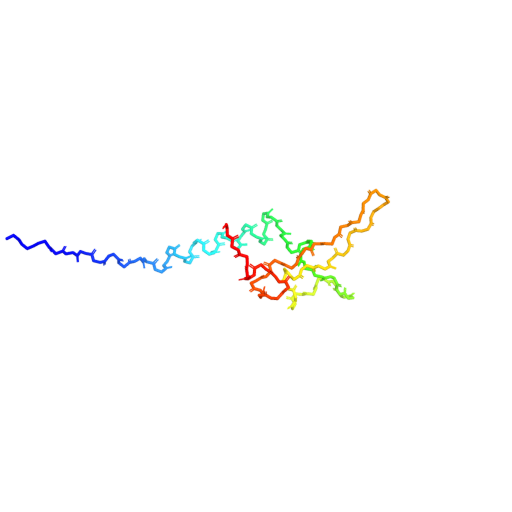61 1.00 94.31 74 THR A C 1
ATOM 528 O O . THR A 1 74 ? -6.324 -1.969 -6.749 1.00 94.31 74 THR A O 1
ATOM 531 N N . GLY A 1 75 ? -7.629 -0.484 -5.652 1.00 95.94 75 GLY A N 1
ATOM 532 C CA . GLY A 1 75 ? -7.334 -0.906 -4.285 1.00 95.94 75 GLY A CA 1
ATOM 533 C C . GLY A 1 75 ? -8.362 -1.872 -3.689 1.00 95.94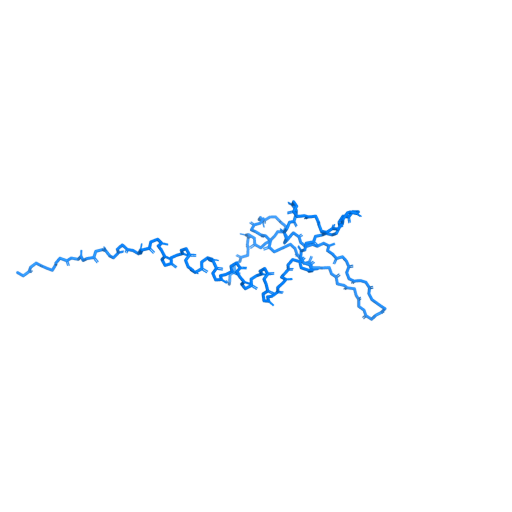 75 GLY A C 1
ATOM 534 O O . GLY A 1 75 ? -9.102 -2.563 -4.392 1.00 95.94 75 GLY A O 1
ATOM 535 N N . ILE A 1 76 ? -8.414 -1.910 -2.356 1.00 95.75 76 ILE A N 1
ATOM 536 C CA . ILE A 1 76 ? -9.330 -2.773 -1.591 1.00 95.75 76 ILE A CA 1
ATOM 537 C C . ILE A 1 76 ? -10.634 -2.063 -1.199 1.00 95.75 76 ILE A C 1
ATOM 539 O O . ILE A 1 76 ? -11.457 -2.634 -0.489 1.00 95.75 76 ILE A O 1
ATOM 543 N N . GLY A 1 77 ? -10.848 -0.820 -1.647 1.00 96.75 77 GLY A N 1
ATOM 544 C CA . GLY A 1 77 ? -11.973 0.015 -1.208 1.00 96.75 77 GLY A CA 1
ATOM 545 C C . GLY A 1 77 ? -13.361 -0.530 -1.556 1.00 96.75 77 GLY A C 1
ATOM 546 O O . GLY A 1 77 ? -14.340 -0.159 -0.913 1.00 96.75 77 GLY A O 1
ATOM 547 N N . ALA A 1 78 ? -13.449 -1.413 -2.554 1.00 96.25 78 ALA A N 1
ATOM 548 C CA . ALA A 1 78 ? -14.694 -2.046 -2.989 1.00 96.25 78 ALA A CA 1
ATOM 549 C C . ALA A 1 78 ? -14.872 -3.491 -2.484 1.00 96.25 78 ALA A C 1
ATOM 551 O O . ALA A 1 78 ? -15.839 -4.152 -2.864 1.00 96.25 78 ALA A O 1
ATOM 552 N N . TRP A 1 79 ? -13.940 -4.016 -1.683 1.00 93.94 79 TRP A N 1
ATOM 553 C CA . TRP A 1 79 ? -13.993 -5.405 -1.230 1.00 93.94 79 TRP A CA 1
ATOM 554 C C . TRP A 1 79 ? -15.045 -5.569 -0.128 1.00 93.94 79 TRP A C 1
ATOM 556 O O . TRP A 1 79 ? -15.227 -4.687 0.711 1.00 93.94 79 TRP A O 1
ATOM 566 N N . SER A 1 80 ? -15.732 -6.709 -0.133 1.00 91.25 80 SER A N 1
ATOM 567 C CA . SER A 1 80 ? -16.622 -7.141 0.944 1.00 91.25 80 SER A CA 1
ATOM 568 C C . SER A 1 80 ? -16.116 -8.450 1.540 1.00 91.25 80 SER A C 1
ATOM 570 O O . SER A 1 80 ? -15.570 -9.274 0.803 1.00 91.25 80 SER A O 1
ATOM 572 N N . ASP A 1 81 ? -16.335 -8.641 2.838 1.00 78.50 81 ASP A N 1
ATOM 573 C CA . ASP A 1 81 ? -16.089 -9.916 3.525 1.00 78.50 81 ASP A CA 1
ATOM 574 C C . ASP A 1 81 ? -17.075 -11.021 3.099 1.00 78.50 81 ASP A C 1
ATOM 576 O O . ASP A 1 81 ? -18.239 -10.692 2.755 1.00 78.50 81 ASP A O 1
#

Sequence (81 aa):
MAAASIFGVASTALADAQVERGRYLVEVIGACGNCHTPMGPEGPDTSRHLAGGMVIDMDVFRAVPANITPDPETGIGAWSD

Secondary structure (DSSP, 8-state):
-----------HHHHHHHHHHHHHIIIIIS-THHHHS-EETTEE-GGGTT-----EEETTEEE-PPP-SS-TTTSSTT---

pLDDT: mean 87.98, std 13.21, range [43.06, 97.94]

Radius of gyration: 19.48 Å; chains: 1; bounding box: 54×29×50 Å

Foldseek 3Di:
DDDDDPPDDDDVVVVVVVVVVVCCCCCPVVVQQVAQFDADPVGTPVVCRSQWAHWDDDPVDTDTGFRCDLDCPGHCVVDDD